Protein AF-A0A0F9FCU8-F1 (afdb_monomer)

Foldseek 3Di:
DFEEEFEDPCTCVVPVVVVLVVLCVCCDPPNNYAYEYFYLADPVRCPVVCVSCPVSHHYFHQNPHASCVRCVVVVHNHPYYHDPPVVRND

Solvent-accessible surface area (backbone atoms only — not comparable to full-atom values): 5011 Å² total; per-residue (Å²): 119,49,31,36,35,34,24,42,80,76,36,35,69,67,44,52,67,62,46,52,52,49,47,53,55,41,47,26,94,88,57,52,27,45,57,36,36,44,30,64,43,39,74,90,73,30,63,63,58,47,67,75,48,52,90,78,44,56,78,43,62,23,29,94,49,41,38,46,57,44,36,42,74,74,73,40,74,68,74,42,79,48,51,79,59,64,86,67,42,90

Sequence (90 aa):
MLTIAIDFDDTFSADPDLWREFVRIATGRRYKHICILVTNRTEEKGNDVRAEVGDLMPIVFAGEFSKRSMAANAGYLVDIWCDDSPELVE

Structure (mmCIF, N/CA/C/O backbone):
data_AF-A0A0F9FCU8-F1
#
_entry.id   AF-A0A0F9FCU8-F1
#
loop_
_atom_site.group_PDB
_atom_site.id
_atom_site.type_symbol
_atom_site.label_atom_id
_atom_site.label_alt_id
_atom_site.label_comp_id
_atom_site.label_asym_id
_atom_site.label_entity_id
_atom_site.label_seq_id
_atom_site.pdbx_PDB_ins_code
_atom_site.Cartn_x
_atom_site.Cartn_y
_atom_site.Cartn_z
_atom_site.occupancy
_ato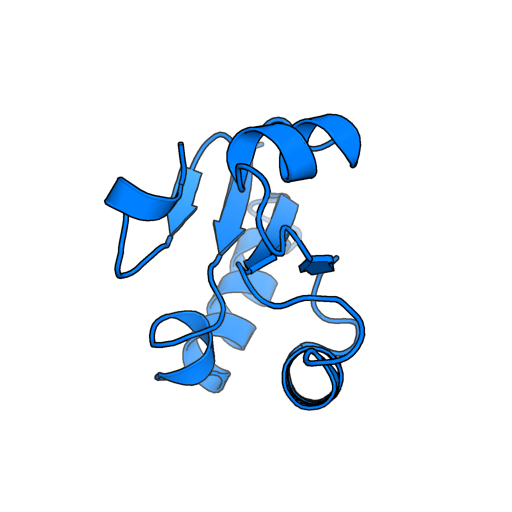m_site.B_iso_or_equiv
_atom_site.auth_seq_id
_atom_site.auth_comp_id
_atom_site.auth_asym_id
_atom_site.auth_atom_id
_atom_site.pdbx_PDB_model_num
ATOM 1 N N . MET A 1 1 ? -4.694 4.245 17.765 1.00 91.19 1 MET A N 1
ATOM 2 C CA . MET A 1 1 ? -4.828 4.536 16.325 1.00 91.19 1 MET A CA 1
ATOM 3 C C . MET A 1 1 ? -3.572 4.004 15.687 1.00 91.19 1 MET A C 1
ATOM 5 O O . MET A 1 1 ? -2.522 4.273 16.249 1.00 91.19 1 MET A O 1
ATOM 9 N N . LEU A 1 2 ? -3.703 3.199 14.638 1.00 98.25 2 LEU A N 1
ATOM 10 C CA . LEU A 1 2 ? -2.575 2.544 13.982 1.00 98.25 2 LEU A CA 1
ATOM 11 C C . LEU A 1 2 ? -2.478 3.036 12.540 1.00 98.25 2 LEU A C 1
ATOM 13 O O . LEU A 1 2 ? -3.516 3.320 11.937 1.00 98.25 2 LEU A O 1
ATOM 17 N N . THR A 1 3 ? -1.264 3.089 12.010 1.00 98.75 3 THR A N 1
ATOM 18 C CA . THR A 1 3 ? -0.981 3.212 10.580 1.00 98.75 3 THR A CA 1
ATOM 19 C C . THR A 1 3 ? -0.700 1.822 10.023 1.00 98.75 3 THR A C 1
ATOM 21 O O . THR A 1 3 ? 0.243 1.153 10.445 1.00 98.75 3 THR A O 1
ATOM 24 N N . ILE A 1 4 ? -1.529 1.388 9.082 1.00 98.81 4 ILE A N 1
ATOM 25 C CA . ILE A 1 4 ? -1.460 0.072 8.452 1.00 98.81 4 ILE A CA 1
ATOM 26 C C . ILE A 1 4 ? -1.062 0.281 6.992 1.00 98.81 4 ILE A C 1
ATOM 28 O O . ILE A 1 4 ? -1.800 0.923 6.242 1.00 98.81 4 ILE A O 1
ATOM 32 N N . ALA A 1 5 ? 0.100 -0.236 6.604 1.00 98.69 5 ALA A N 1
ATOM 33 C CA . ALA A 1 5 ? 0.535 -0.270 5.214 1.00 98.69 5 ALA A CA 1
ATOM 34 C C . ALA A 1 5 ? 0.101 -1.581 4.559 1.00 98.69 5 ALA A C 1
ATOM 36 O O . ALA A 1 5 ? 0.228 -2.645 5.164 1.00 98.69 5 ALA A O 1
ATOM 37 N N . ILE A 1 6 ? -0.404 -1.490 3.333 1.00 98.81 6 ILE A N 1
ATOM 38 C CA . ILE A 1 6 ? -0.866 -2.627 2.535 1.00 98.81 6 ILE A CA 1
ATOM 39 C C . ILE A 1 6 ? -0.074 -2.627 1.225 1.00 98.81 6 ILE A C 1
ATOM 41 O O . ILE A 1 6 ? -0.030 -1.598 0.549 1.00 98.81 6 ILE A O 1
ATOM 45 N N . ASP A 1 7 ? 0.562 -3.742 0.874 1.00 98.69 7 ASP A N 1
ATOM 46 C CA . ASP A 1 7 ? 1.210 -3.894 -0.429 1.00 98.69 7 ASP A CA 1
ATOM 47 C C . ASP A 1 7 ? 0.194 -4.074 -1.567 1.00 98.69 7 ASP A C 1
ATOM 49 O O . ASP A 1 7 ? -0.962 -4.443 -1.346 1.00 98.69 7 ASP A O 1
ATOM 53 N N . PHE A 1 8 ? 0.611 -3.790 -2.802 1.00 98.62 8 PHE A N 1
ATOM 54 C CA . PHE A 1 8 ? -0.230 -3.969 -3.975 1.00 98.62 8 PHE A CA 1
ATOM 55 C C . PHE A 1 8 ? -0.146 -5.356 -4.619 1.00 98.62 8 PHE A C 1
ATOM 57 O O . PHE A 1 8 ? -1.184 -5.990 -4.823 1.00 98.62 8 PHE A O 1
ATOM 64 N N . ASP A 1 9 ? 1.046 -5.784 -5.022 1.00 98.25 9 ASP A N 1
ATOM 65 C CA . ASP A 1 9 ? 1.244 -6.947 -5.890 1.00 98.25 9 ASP A CA 1
ATOM 66 C C . ASP A 1 9 ? 1.047 -8.216 -5.063 1.00 98.25 9 ASP A C 1
ATOM 68 O O . ASP A 1 9 ? 1.611 -8.319 -3.993 1.00 98.25 9 ASP A O 1
ATOM 72 N N . ASP A 1 10 ? 0.174 -9.133 -5.485 1.00 98.19 10 ASP A N 1
ATOM 73 C CA . ASP A 1 10 ? -0.163 -10.372 -4.752 1.00 98.19 10 ASP A CA 1
ATOM 74 C C . ASP A 1 10 ? -0.709 -10.196 -3.308 1.00 98.19 10 ASP A C 1
ATOM 76 O O . ASP A 1 10 ? -1.162 -11.160 -2.688 1.00 98.19 10 ASP A O 1
ATOM 80 N N . THR A 1 11 ? -0.803 -8.958 -2.811 1.00 98.56 11 THR A N 1
ATOM 81 C CA . THR A 1 11 ? -1.491 -8.575 -1.573 1.00 98.56 11 THR A CA 1
ATOM 82 C C . THR A 1 11 ? -2.836 -7.906 -1.872 1.00 98.56 11 THR A C 1
ATOM 84 O O . THR A 1 11 ? -3.867 -8.581 -1.844 1.00 98.56 11 THR A O 1
ATOM 87 N N . PHE A 1 12 ? -2.875 -6.599 -2.182 1.00 98.69 12 PHE A N 1
ATOM 88 C CA . PHE A 1 12 ? -4.133 -5.903 -2.497 1.00 98.69 12 PHE A CA 1
ATOM 89 C C . PHE A 1 12 ? -4.781 -6.471 -3.764 1.00 98.69 12 PHE A C 1
ATOM 91 O O . PHE A 1 12 ? -5.985 -6.714 -3.803 1.00 98.69 12 PHE A O 1
ATOM 98 N N . SER A 1 13 ? -3.969 -6.694 -4.798 1.00 98.44 13 SER A N 1
ATOM 99 C CA . SER A 1 13 ? -4.411 -7.176 -6.109 1.00 98.44 13 SER A CA 1
ATOM 100 C C . SER A 1 13 ? -4.909 -8.626 -6.100 1.00 98.44 13 SER A C 1
ATOM 102 O O . SER A 1 13 ? -5.652 -9.003 -7.006 1.00 98.44 13 SER A O 1
ATOM 104 N N . ALA A 1 14 ? -4.577 -9.417 -5.073 1.00 98.50 14 ALA A N 1
ATOM 105 C CA . ALA A 1 14 ? -5.070 -10.786 -4.936 1.00 98.50 14 ALA A CA 1
ATOM 106 C C . ALA A 1 14 ? -6.574 -10.854 -4.607 1.00 98.50 14 ALA A C 1
ATOM 108 O O . ALA A 1 14 ? -7.250 -11.781 -5.051 1.00 98.50 14 ALA A O 1
ATOM 109 N N . ASP A 1 15 ? -7.103 -9.877 -3.860 1.00 98.50 15 ASP A N 1
ATOM 110 C CA . ASP A 1 15 ? -8.544 -9.728 -3.597 1.00 98.50 15 ASP A CA 1
ATOM 111 C C . ASP A 1 15 ? -8.910 -8.257 -3.286 1.00 98.50 15 ASP A C 1
ATOM 113 O O . ASP A 1 15 ? -9.058 -7.865 -2.120 1.00 98.50 15 ASP A O 1
ATOM 117 N N . PRO A 1 16 ? -9.054 -7.404 -4.317 1.00 98.31 16 PRO A N 1
ATOM 118 C CA . PRO A 1 16 ? -9.296 -5.974 -4.132 1.00 98.31 16 PRO A CA 1
ATOM 119 C C . PRO A 1 16 ? -10.565 -5.643 -3.337 1.00 98.31 16 PRO A C 1
ATOM 121 O O . PRO A 1 16 ? -10.607 -4.645 -2.613 1.00 98.31 16 PRO A O 1
ATOM 124 N N . ASP A 1 17 ? -11.610 -6.464 -3.454 1.00 98.44 17 ASP A N 1
ATOM 125 C CA . ASP A 1 17 ? -12.889 -6.217 -2.786 1.00 98.44 17 ASP A CA 1
ATOM 126 C C . ASP A 1 17 ? -12.801 -6.502 -1.285 1.00 98.44 17 ASP A C 1
ATOM 128 O O . ASP A 1 17 ? -13.289 -5.698 -0.481 1.00 98.44 17 ASP A O 1
ATOM 132 N N . LEU A 1 18 ? -12.098 -7.568 -0.889 1.00 98.56 18 LEU A N 1
ATOM 133 C CA . LEU A 1 18 ? -11.776 -7.822 0.514 1.00 98.56 18 LEU A CA 1
ATOM 134 C C . LEU A 1 18 ? -10.996 -6.653 1.123 1.00 98.56 18 LEU A C 1
ATOM 136 O O . LEU A 1 18 ? -11.349 -6.166 2.203 1.00 98.56 18 LEU A O 1
ATOM 140 N N . TRP A 1 19 ? -9.960 -6.164 0.437 1.00 98.62 19 TRP A N 1
ATOM 141 C CA . TRP A 1 19 ? -9.131 -5.078 0.963 1.00 98.62 19 TRP A CA 1
ATOM 142 C C . TRP A 1 19 ? -9.861 -3.735 1.009 1.00 98.62 19 TRP A C 1
ATOM 144 O O . TRP A 1 19 ? -9.674 -2.969 1.957 1.00 98.62 19 TRP A O 1
ATOM 154 N N . ARG A 1 20 ? -10.762 -3.457 0.059 1.00 98.69 20 ARG A N 1
ATOM 155 C CA . ARG A 1 20 ? -11.670 -2.299 0.130 1.00 98.69 20 ARG A CA 1
ATOM 156 C C . ARG A 1 20 ? -12.529 -2.330 1.384 1.00 98.69 20 ARG A C 1
ATOM 158 O O . ARG A 1 20 ? -12.634 -1.313 2.074 1.00 98.69 20 ARG A O 1
ATOM 165 N N . GLU A 1 21 ? -13.128 -3.475 1.694 1.00 98.69 21 GLU A N 1
ATOM 166 C CA . GLU A 1 21 ? -13.923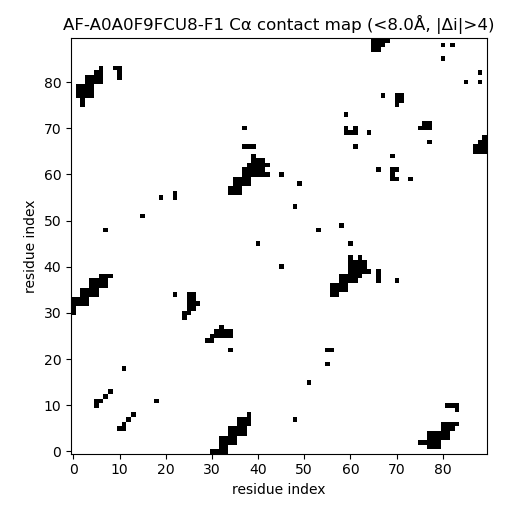 -3.631 2.913 1.00 98.69 21 GLU A CA 1
ATOM 167 C C . GLU A 1 21 ? -13.061 -3.500 4.170 1.00 98.69 21 GLU A C 1
ATOM 169 O O . GLU A 1 21 ? -13.435 -2.783 5.103 1.00 98.69 21 GLU A O 1
ATOM 174 N N . PHE A 1 22 ? -11.862 -4.089 4.173 1.00 98.69 22 PHE A N 1
ATOM 175 C CA . PHE A 1 22 ? -10.908 -3.919 5.265 1.00 98.69 22 PHE A CA 1
ATOM 176 C C . PHE A 1 22 ? -10.589 -2.438 5.520 1.00 98.69 22 PHE A C 1
ATOM 178 O O . PHE A 1 22 ? -10.740 -1.974 6.653 1.00 98.69 22 PHE A O 1
ATOM 185 N N . VAL A 1 23 ? -10.221 -1.670 4.486 1.00 98.69 23 VAL A N 1
ATOM 186 C CA . VAL A 1 23 ? -9.890 -0.241 4.626 1.00 98.69 23 VAL A CA 1
ATOM 187 C C . VAL A 1 23 ? -11.096 0.565 5.107 1.00 98.69 23 VAL A C 1
ATOM 189 O O . VAL A 1 23 ? -10.957 1.386 6.017 1.00 98.69 23 VAL A O 1
ATOM 192 N N . ARG A 1 24 ? -12.299 0.315 4.571 1.00 98.44 24 ARG A N 1
ATOM 193 C CA . ARG A 1 24 ? -13.531 0.994 5.018 1.00 98.44 24 ARG A CA 1
ATOM 194 C C . ARG A 1 24 ? -13.818 0.742 6.495 1.00 98.44 24 ARG A C 1
ATOM 196 O O . ARG A 1 24 ? -14.175 1.670 7.224 1.00 98.44 24 ARG A O 1
ATOM 203 N N . ILE A 1 25 ? -13.653 -0.498 6.952 1.00 98.50 25 ILE A N 1
ATOM 204 C CA . ILE A 1 25 ? -13.865 -0.864 8.354 1.00 98.50 25 ILE A CA 1
ATOM 205 C C . ILE A 1 25 ? -12.780 -0.228 9.229 1.00 98.50 25 ILE A C 1
ATOM 207 O O . ILE A 1 25 ? -13.113 0.460 10.197 1.00 98.50 25 ILE A O 1
ATOM 211 N N . ALA A 1 26 ? -11.504 -0.403 8.881 1.00 98.50 26 ALA A N 1
ATOM 212 C CA . ALA A 1 26 ? -10.361 0.068 9.662 1.00 98.50 26 ALA A CA 1
ATOM 213 C C . ALA A 1 26 ? -10.335 1.599 9.816 1.00 98.50 26 ALA A C 1
ATOM 215 O O . ALA A 1 26 ? -10.100 2.111 10.914 1.00 98.50 26 ALA A O 1
ATOM 216 N N . THR A 1 27 ? -10.631 2.342 8.747 1.00 98.31 27 THR A N 1
ATOM 217 C CA . THR A 1 27 ? -10.658 3.818 8.755 1.00 98.31 27 THR A CA 1
ATOM 218 C C . THR A 1 27 ? -11.994 4.393 9.245 1.00 98.31 27 THR A C 1
ATOM 220 O O . THR A 1 27 ? -12.090 5.574 9.590 1.00 98.31 27 THR A O 1
ATOM 223 N N . GLY A 1 28 ? -13.034 3.559 9.346 1.00 98.06 28 GLY A N 1
ATOM 224 C CA . GLY A 1 28 ? -14.364 3.947 9.799 1.00 98.06 28 GLY A CA 1
ATOM 225 C C . GLY A 1 28 ? -14.408 4.489 11.234 1.00 98.06 28 GLY A C 1
ATOM 226 O O . GLY A 1 28 ? -13.503 4.305 12.050 1.00 98.06 28 GLY A O 1
ATOM 227 N N . ARG A 1 29 ? -15.535 5.128 11.589 1.00 95.75 29 ARG A N 1
ATOM 228 C CA . ARG A 1 29 ? -15.726 5.883 12.852 1.00 95.75 29 ARG A CA 1
ATOM 229 C C . ARG A 1 29 ? -15.396 5.112 14.133 1.00 95.75 29 ARG A C 1
ATOM 231 O O . ARG A 1 29 ? -15.091 5.744 15.144 1.00 95.75 29 ARG A O 1
ATOM 238 N N . ARG A 1 30 ? -15.506 3.781 14.108 1.00 97.25 30 ARG A N 1
ATOM 239 C CA . ARG A 1 30 ? -15.241 2.908 15.257 1.00 97.25 30 ARG A CA 1
ATOM 240 C C . ARG A 1 30 ? -13.746 2.759 15.539 1.00 97.25 30 ARG A C 1
ATOM 242 O O . ARG A 1 30 ? -13.355 2.867 16.695 1.00 97.25 30 ARG A O 1
ATOM 249 N N . TYR A 1 31 ? -12.943 2.502 14.508 1.00 97.69 31 TYR A N 1
ATOM 250 C CA . TYR A 1 31 ? -11.531 2.135 14.657 1.00 97.69 31 TYR A CA 1
ATOM 251 C C . TYR A 1 31 ? -10.590 3.307 14.369 1.00 97.69 31 TYR A C 1
ATOM 253 O O . TYR A 1 31 ? -9.598 3.482 15.083 1.00 97.69 31 TYR A O 1
ATOM 261 N N . LYS A 1 32 ? -10.945 4.154 13.390 1.00 97.69 32 LYS A N 1
ATOM 262 C CA . LYS A 1 32 ? -10.221 5.381 13.025 1.00 97.69 32 LYS A CA 1
ATOM 263 C C . LYS A 1 32 ? -8.728 5.139 12.778 1.00 97.69 32 LYS A C 1
ATOM 265 O O . LYS A 1 32 ? -7.905 5.954 13.177 1.00 97.69 32 LYS A O 1
ATOM 270 N N . HIS A 1 33 ? -8.364 3.979 12.241 1.00 98.62 33 HIS A N 1
ATOM 271 C CA . HIS A 1 33 ? -6.994 3.706 11.819 1.00 98.62 33 HIS A CA 1
ATOM 272 C C . HIS A 1 33 ? -6.683 4.476 10.534 1.00 98.62 33 HIS A C 1
ATOM 274 O O . HIS A 1 33 ? -7.586 4.997 9.879 1.00 98.62 33 HIS A O 1
ATOM 280 N N . ILE A 1 34 ? -5.403 4.562 10.200 1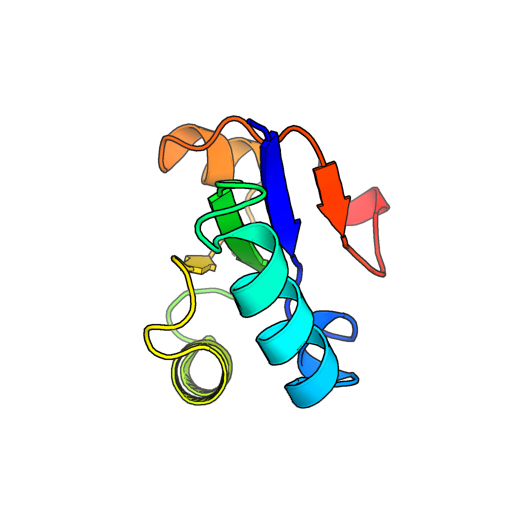.00 98.62 34 ILE A N 1
ATOM 281 C CA . ILE A 1 34 ? -4.918 5.105 8.937 1.00 98.62 34 ILE A CA 1
ATOM 282 C C . ILE A 1 34 ? -4.492 3.909 8.096 1.00 98.62 34 ILE A C 1
ATOM 284 O O . ILE A 1 34 ? -3.719 3.075 8.563 1.00 98.62 34 ILE A O 1
ATOM 288 N N . CYS A 1 35 ? -4.995 3.823 6.871 1.00 98.75 35 CYS A N 1
ATOM 289 C CA . CYS A 1 35 ? -4.517 2.865 5.884 1.00 98.75 35 CYS A CA 1
ATOM 290 C C . CYS A 1 35 ? -3.761 3.629 4.803 1.00 98.75 35 CYS A C 1
ATOM 292 O O . CYS A 1 35 ? -4.202 4.706 4.398 1.00 98.75 35 CYS A O 1
ATOM 294 N N . ILE A 1 36 ? -2.642 3.072 4.358 1.00 98.81 36 ILE A N 1
ATOM 295 C CA . ILE A 1 36 ? -1.894 3.529 3.188 1.00 98.81 36 ILE A CA 1
ATOM 296 C C . ILE A 1 36 ? -1.545 2.316 2.336 1.00 98.81 36 ILE A C 1
ATOM 298 O O . ILE A 1 36 ? -1.350 1.221 2.864 1.00 98.81 36 ILE A O 1
ATOM 302 N N . LEU A 1 37 ? -1.420 2.520 1.032 1.00 98.75 37 LEU A N 1
ATOM 303 C CA . LEU A 1 37 ? -0.836 1.526 0.149 1.00 98.75 37 LEU A CA 1
ATOM 304 C C . LEU A 1 37 ? 0.638 1.860 -0.086 1.00 98.75 37 LEU A C 1
ATOM 306 O O . LEU A 1 37 ? 0.960 3.008 -0.390 1.00 98.75 37 LEU A O 1
ATOM 310 N N . VAL A 1 38 ? 1.528 0.876 0.043 1.00 98.69 38 VAL A N 1
ATOM 311 C CA . VAL A 1 38 ? 2.967 1.043 -0.215 1.00 98.69 38 VAL A CA 1
ATOM 312 C C . VAL A 1 38 ? 3.432 -0.063 -1.148 1.00 98.69 38 VAL A C 1
ATOM 314 O O . VAL A 1 38 ? 3.372 -1.226 -0.780 1.00 98.69 38 VAL A O 1
ATOM 317 N N . THR A 1 39 ? 3.910 0.289 -2.338 1.00 98.50 39 THR A N 1
ATOM 318 C CA . THR A 1 39 ? 4.298 -0.677 -3.381 1.00 98.50 39 THR A CA 1
ATOM 319 C C . THR A 1 39 ? 5.722 -0.423 -3.869 1.00 98.50 39 THR A C 1
ATOM 321 O O . THR A 1 39 ? 6.155 0.726 -3.952 1.00 98.50 39 THR A O 1
ATOM 324 N N . ASN A 1 40 ? 6.438 -1.483 -4.259 1.00 97.69 40 ASN A N 1
ATOM 325 C CA . ASN A 1 40 ? 7.744 -1.380 -4.932 1.00 97.69 40 ASN A CA 1
ATOM 326 C C . ASN A 1 40 ? 7.635 -0.939 -6.403 1.00 97.69 40 ASN A C 1
ATOM 328 O O . ASN A 1 40 ? 8.635 -0.820 -7.111 1.00 97.69 40 ASN A O 1
ATOM 332 N N . ARG A 1 41 ? 6.428 -0.666 -6.904 1.00 97.56 41 ARG A N 1
ATOM 333 C CA . ARG A 1 41 ? 6.259 -0.059 -8.225 1.00 97.56 41 ARG A CA 1
ATOM 334 C C . ARG A 1 41 ? 6.759 1.383 -8.221 1.00 97.56 41 ARG A C 1
ATOM 336 O O . ARG A 1 41 ? 6.664 2.100 -7.226 1.00 97.56 41 ARG A O 1
ATOM 343 N N . THR A 1 42 ? 7.263 1.825 -9.369 1.00 97.69 42 THR A N 1
ATOM 344 C CA . THR A 1 42 ? 7.524 3.245 -9.616 1.00 97.69 42 THR A CA 1
ATOM 345 C C . THR A 1 42 ? 6.223 3.955 -9.975 1.00 97.69 42 THR A C 1
ATOM 347 O O . THR A 1 42 ? 5.281 3.333 -10.473 1.00 97.69 42 THR A O 1
ATOM 350 N N . GLU A 1 43 ? 6.176 5.274 -9.789 1.00 96.38 43 GLU A N 1
ATOM 351 C CA . GLU A 1 43 ? 5.003 6.071 -10.157 1.00 96.38 43 GLU A CA 1
ATOM 352 C C . GLU A 1 43 ? 4.581 5.865 -11.619 1.00 96.38 43 GLU A C 1
ATOM 354 O O . GLU A 1 43 ? 3.389 5.753 -11.905 1.00 96.38 43 GLU A O 1
ATOM 359 N N . GLU A 1 44 ? 5.548 5.772 -12.529 1.00 97.12 44 GLU A N 1
ATOM 360 C CA . GLU A 1 44 ? 5.346 5.585 -13.971 1.00 97.12 44 GLU A CA 1
ATOM 361 C C . GLU A 1 44 ? 4.678 4.242 -14.307 1.00 97.12 44 GLU A C 1
ATOM 363 O O . GLU A 1 44 ? 3.923 4.141 -15.273 1.00 97.12 44 GLU A O 1
ATOM 368 N N . LYS A 1 45 ? 4.931 3.210 -13.492 1.00 96.50 45 LYS A N 1
ATOM 369 C CA . LYS A 1 45 ? 4.396 1.848 -13.654 1.00 96.50 45 LYS A CA 1
ATOM 370 C C . LYS A 1 45 ? 3.185 1.569 -12.754 1.00 96.50 45 LYS A C 1
ATOM 372 O O . LYS A 1 45 ? 2.776 0.423 -12.608 1.00 96.50 45 LYS A O 1
ATOM 377 N N . GLY A 1 46 ? 2.614 2.608 -12.144 1.00 96.88 46 GLY A N 1
ATOM 378 C CA . GLY A 1 46 ? 1.541 2.503 -11.153 1.00 96.88 46 GLY A CA 1
ATOM 379 C C . GLY A 1 46 ? 0.140 2.849 -11.658 1.00 96.88 46 GLY A C 1
ATOM 380 O O . GLY A 1 46 ? -0.688 3.294 -10.865 1.00 96.88 46 GLY A O 1
ATOM 381 N N . ASN A 1 47 ? -0.126 2.796 -12.965 1.00 97.94 47 ASN A N 1
ATOM 382 C CA . ASN A 1 47 ? -1.424 3.230 -13.507 1.00 97.94 47 ASN A CA 1
ATOM 383 C C . ASN A 1 47 ? -2.583 2.342 -13.039 1.00 97.94 47 ASN A C 1
ATOM 385 O O . ASN A 1 47 ? -3.641 2.852 -12.685 1.00 97.94 47 ASN A O 1
ATOM 389 N N . ASP A 1 48 ? -2.368 1.033 -12.998 1.00 97.19 48 ASP A N 1
ATOM 390 C CA . ASP A 1 48 ? -3.301 0.054 -12.443 1.00 97.19 48 ASP A CA 1
ATOM 391 C C . ASP A 1 48 ? -3.451 0.200 -10.924 1.00 97.19 48 ASP A C 1
ATOM 393 O O . ASP A 1 48 ? -4.575 0.195 -10.437 1.00 97.19 48 ASP A O 1
ATOM 397 N N . VAL A 1 49 ? -2.360 0.455 -10.192 1.00 98.25 49 VAL A N 1
ATOM 398 C CA . VAL A 1 49 ? -2.412 0.774 -8.754 1.00 98.25 49 VAL A CA 1
ATOM 399 C C . 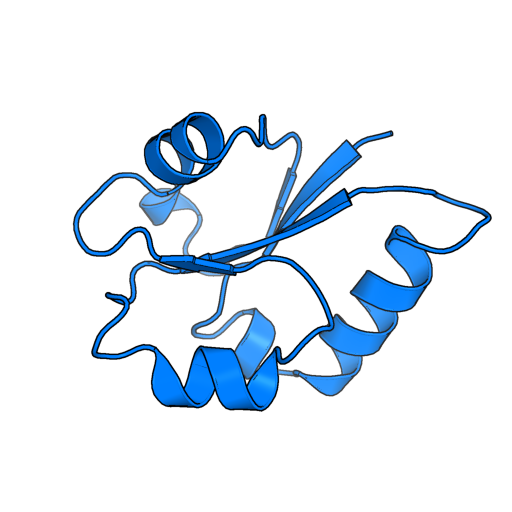VAL A 1 49 ? -3.352 1.953 -8.509 1.00 98.25 49 VAL A C 1
ATOM 401 O O . VAL A 1 49 ? -4.250 1.881 -7.677 1.00 98.25 49 VAL A O 1
ATOM 404 N N . ARG A 1 50 ? -3.193 3.041 -9.273 1.00 98.38 50 ARG A N 1
ATOM 405 C CA . ARG A 1 50 ? -4.058 4.224 -9.154 1.00 98.38 50 ARG A CA 1
ATOM 406 C C . ARG A 1 50 ? -5.498 3.936 -9.559 1.00 98.38 50 ARG A C 1
ATOM 408 O O . ARG A 1 50 ? -6.402 4.442 -8.907 1.00 98.38 50 ARG A O 1
ATOM 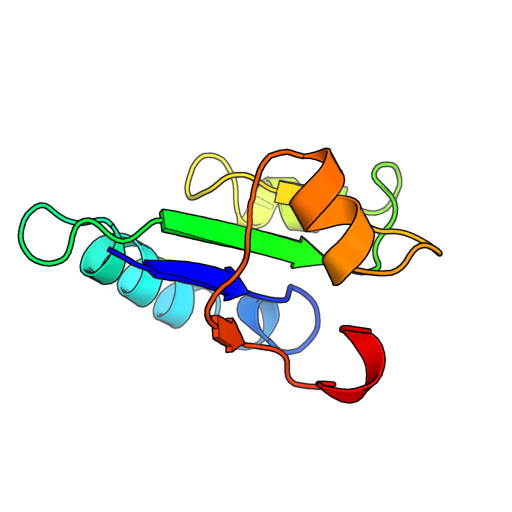415 N N . ALA A 1 51 ? -5.714 3.157 -10.616 1.00 97.69 51 ALA A N 1
ATOM 416 C CA . ALA A 1 51 ? -7.055 2.808 -11.073 1.00 97.69 51 ALA A CA 1
ATOM 417 C C . ALA A 1 51 ? -7.806 1.950 -10.045 1.00 97.69 51 ALA A C 1
ATOM 419 O O . ALA A 1 51 ? -8.982 2.196 -9.785 1.00 97.69 51 ALA A O 1
ATOM 420 N N . GLU A 1 52 ? -7.123 0.978 -9.444 1.00 97.31 52 GLU A N 1
ATOM 421 C CA . GLU A 1 52 ? -7.729 0.029 -8.515 1.00 97.31 52 GLU A CA 1
ATOM 422 C C . GLU A 1 52 ? -7.929 0.643 -7.116 1.00 97.31 52 GLU A C 1
ATOM 424 O O . GLU A 1 52 ? -8.977 0.452 -6.491 1.00 97.31 52 GLU A O 1
ATOM 429 N N . VAL A 1 53 ? -6.948 1.410 -6.626 1.00 97.62 53 VAL A N 1
ATOM 430 C CA . VAL A 1 53 ? -6.999 2.049 -5.300 1.00 97.62 53 VAL A CA 1
ATOM 431 C C . VAL A 1 53 ? -7.837 3.329 -5.329 1.00 97.62 53 VAL A C 1
ATOM 433 O O . VAL A 1 53 ? -8.624 3.565 -4.412 1.00 97.62 53 VAL A O 1
ATOM 436 N N . GLY A 1 54 ? -7.711 4.150 -6.375 1.00 95.81 54 GLY A N 1
ATOM 437 C CA . GLY A 1 54 ? -8.402 5.436 -6.487 1.00 95.81 54 GLY A CA 1
ATOM 438 C C . GLY A 1 54 ? -8.215 6.312 -5.244 1.00 95.81 54 GLY A C 1
ATOM 439 O O . GLY A 1 54 ? -7.106 6.459 -4.735 1.00 95.81 54 GLY A O 1
ATOM 440 N N . ASP A 1 55 ? -9.322 6.848 -4.725 1.00 96.94 55 ASP A N 1
ATOM 441 C CA . ASP A 1 55 ? -9.348 7.691 -3.520 1.00 96.94 55 ASP A CA 1
ATOM 442 C C . ASP A 1 55 ? -9.532 6.892 -2.212 1.00 96.94 55 ASP A C 1
ATOM 444 O O . ASP A 1 55 ? -9.824 7.468 -1.162 1.00 96.94 55 ASP A O 1
ATOM 448 N N . LEU A 1 56 ? -9.414 5.558 -2.248 1.00 98.25 56 LEU A N 1
ATOM 449 C CA . LEU A 1 56 ? -9.646 4.698 -1.080 1.00 98.25 56 LEU A CA 1
ATOM 450 C C . LEU A 1 56 ? -8.669 4.996 0.065 1.00 98.25 56 LEU A C 1
ATOM 452 O O . LEU A 1 56 ? -9.062 4.997 1.232 1.00 98.25 56 LEU A O 1
ATOM 456 N N . MET A 1 57 ? -7.397 5.205 -0.274 1.00 98.50 57 MET A N 1
ATOM 457 C CA . MET A 1 57 ? -6.313 5.510 0.657 1.00 98.50 57 MET A CA 1
ATOM 458 C C . MET A 1 57 ? -5.123 6.144 -0.080 1.00 98.50 57 MET A C 1
ATOM 460 O O . MET A 1 57 ? -5.001 5.972 -1.293 1.00 98.50 57 MET A O 1
ATOM 464 N N . PRO A 1 58 ? -4.219 6.847 0.626 1.00 98.62 58 PRO A N 1
ATOM 465 C CA . PRO A 1 58 ? -2.979 7.348 0.042 1.00 98.62 58 PRO A CA 1
ATOM 466 C C . PRO A 1 58 ? -2.106 6.224 -0.527 1.00 98.62 58 PRO A C 1
ATOM 468 O O . PRO A 1 58 ? -2.035 5.137 0.047 1.00 98.62 58 PRO A O 1
ATOM 471 N N . ILE A 1 59 ? -1.398 6.520 -1.617 1.00 98.75 59 ILE A N 1
ATOM 472 C CA . ILE A 1 59 ? -0.480 5.595 -2.290 1.00 98.75 59 ILE A CA 1
ATOM 473 C C . ILE A 1 59 ? 0.948 6.125 -2.155 1.00 98.75 59 ILE A C 1
ATOM 475 O O . ILE A 1 59 ? 1.213 7.288 -2.457 1.00 98.75 59 ILE A O 1
ATOM 479 N N . VAL A 1 60 ? 1.868 5.257 -1.746 1.00 98.62 60 VAL A N 1
ATOM 480 C CA . VAL A 1 60 ? 3.309 5.506 -1.702 1.00 98.62 60 VAL A CA 1
ATOM 481 C C . VAL A 1 60 ? 3.992 4.563 -2.690 1.00 98.62 60 VAL A C 1
ATOM 483 O O . VAL A 1 60 ? 3.986 3.344 -2.517 1.00 98.62 60 VAL A O 1
ATOM 486 N N . PHE A 1 61 ? 4.596 5.136 -3.729 1.00 98.44 61 PHE A N 1
ATOM 487 C CA . PHE A 1 61 ? 5.414 4.406 -4.696 1.00 98.44 61 PHE A CA 1
ATOM 488 C C . PHE A 1 61 ? 6.865 4.397 -4.215 1.00 98.44 61 PHE A C 1
ATOM 490 O O . PHE A 1 61 ? 7.556 5.412 -4.294 1.00 98.44 61 PHE A O 1
ATOM 497 N N . ALA A 1 62 ? 7.315 3.263 -3.680 1.00 97.69 62 ALA A N 1
ATOM 498 C CA . ALA A 1 62 ? 8.668 3.115 -3.162 1.00 97.69 62 ALA A CA 1
ATOM 499 C C . ALA A 1 62 ? 9.701 2.907 -4.282 1.00 97.69 62 ALA A C 1
ATOM 501 O O . ALA A 1 62 ? 10.845 3.342 -4.153 1.00 97.69 62 ALA A O 1
ATOM 502 N N . GLY A 1 63 ? 9.297 2.313 -5.411 1.00 96.12 63 GLY A N 1
ATOM 503 C CA . GLY A 1 63 ? 10.209 2.011 -6.513 1.00 96.12 63 GLY A CA 1
ATOM 504 C C . GLY A 1 63 ? 11.366 1.118 -6.058 1.00 96.12 63 GLY A C 1
ATOM 505 O O . GLY A 1 63 ? 11.154 0.039 -5.519 1.00 96.12 63 GLY A O 1
ATOM 506 N N . GLU A 1 64 ? 12.598 1.584 -6.270 1.00 94.94 64 GLU A N 1
ATOM 507 C CA . GLU A 1 64 ? 13.823 0.881 -5.852 1.00 94.94 64 GLU A CA 1
ATOM 508 C C . GLU A 1 64 ? 14.241 1.192 -4.404 1.00 94.94 64 GLU A C 1
ATOM 510 O O . GLU A 1 64 ? 15.235 0.657 -3.912 1.00 94.94 64 GLU A O 1
ATOM 515 N N . PHE A 1 65 ? 13.519 2.082 -3.720 1.00 96.25 65 PHE A N 1
ATOM 516 C CA . PHE A 1 65 ? 13.801 2.430 -2.336 1.00 96.25 65 PHE A CA 1
ATOM 517 C C . PHE A 1 65 ? 13.059 1.506 -1.371 1.00 96.25 65 PHE A C 1
ATOM 519 O O . PHE A 1 65 ? 12.014 0.940 -1.672 1.00 96.25 65 PHE A O 1
ATOM 526 N N . SER A 1 66 ? 13.586 1.444 -0.154 1.00 96.19 66 SER A N 1
ATOM 527 C CA . SER A 1 66 ? 12.927 0.870 1.017 1.00 96.19 66 SER A CA 1
ATOM 528 C C . SER A 1 66 ? 11.480 1.371 1.166 1.00 96.19 66 SER A C 1
ATOM 530 O O . SER A 1 66 ? 11.237 2.586 1.238 1.00 96.19 66 SER A O 1
ATOM 532 N N . LYS A 1 67 ? 10.518 0.442 1.283 1.00 97.69 67 LYS A N 1
ATOM 533 C CA . LYS A 1 67 ? 9.108 0.777 1.547 1.00 97.69 67 LYS A CA 1
ATOM 534 C C . LYS A 1 67 ? 8.972 1.544 2.856 1.00 97.69 67 LYS A C 1
ATOM 536 O O . LYS A 1 67 ? 8.277 2.561 2.906 1.00 97.69 67 LYS A O 1
ATOM 541 N N . ARG A 1 68 ? 9.671 1.106 3.907 1.00 97.88 68 ARG A N 1
ATOM 542 C CA . ARG A 1 68 ? 9.662 1.772 5.215 1.00 97.88 68 ARG A CA 1
ATOM 543 C C . ARG A 1 68 ? 10.168 3.205 5.142 1.00 97.88 68 ARG A C 1
ATOM 545 O O . ARG A 1 68 ? 9.535 4.102 5.698 1.00 97.88 68 ARG A O 1
ATOM 552 N N . SER A 1 69 ? 11.283 3.429 4.454 1.00 97.75 69 SER A N 1
ATOM 553 C CA . SER A 1 69 ? 11.886 4.754 4.316 1.00 97.75 69 SER A CA 1
ATOM 554 C C . SER A 1 69 ? 10.983 5.680 3.511 1.00 97.75 69 SER A C 1
ATOM 556 O O . SER A 1 69 ? 10.778 6.827 3.900 1.00 97.75 69 SER A O 1
ATOM 558 N N . MET A 1 70 ? 10.384 5.187 2.425 1.00 98.31 70 MET A N 1
ATOM 559 C CA . MET A 1 70 ? 9.485 5.992 1.599 1.00 98.31 70 MET A CA 1
ATOM 560 C C . MET A 1 70 ? 8.162 6.306 2.298 1.00 98.31 70 MET A C 1
ATOM 562 O O . MET A 1 70 ? 7.694 7.441 2.215 1.00 98.31 70 MET A O 1
ATOM 566 N N . ALA A 1 71 ? 7.601 5.363 3.060 1.00 98.44 71 ALA A N 1
ATOM 567 C CA . ALA A 1 71 ? 6.440 5.629 3.906 1.00 98.44 71 ALA A CA 1
ATOM 568 C C . ALA A 1 71 ? 6.752 6.701 4.967 1.00 98.44 71 ALA A C 1
ATOM 570 O O . ALA A 1 71 ? 5.996 7.664 5.106 1.00 98.44 71 ALA A O 1
ATOM 571 N N . ALA A 1 72 ? 7.902 6.597 5.645 1.00 98.31 72 ALA A N 1
ATOM 572 C CA . ALA A 1 72 ? 8.340 7.587 6.628 1.00 98.31 72 ALA A CA 1
ATOM 573 C C . ALA A 1 72 ? 8.566 8.973 5.999 1.00 98.31 72 ALA A C 1
ATOM 575 O O . ALA A 1 72 ? 8.108 9.975 6.549 1.00 98.31 72 ALA A O 1
ATOM 576 N N . ASN A 1 73 ? 9.198 9.037 4.822 1.00 98.12 73 ASN A N 1
ATOM 577 C CA . ASN A 1 73 ? 9.398 10.279 4.066 1.00 98.12 73 ASN A CA 1
ATOM 578 C C . ASN A 1 73 ? 8.072 10.919 3.629 1.00 98.12 73 ASN A C 1
ATOM 580 O O . ASN A 1 73 ? 7.962 12.143 3.597 1.00 98.12 73 ASN A O 1
ATOM 584 N N . ALA A 1 74 ? 7.055 10.105 3.340 1.00 97.94 74 ALA A N 1
ATOM 585 C CA . ALA A 1 74 ? 5.696 10.559 3.053 1.00 97.94 74 ALA A CA 1
ATOM 586 C C . ALA A 1 74 ? 4.902 10.965 4.315 1.00 97.94 74 ALA A C 1
ATOM 588 O O . ALA A 1 74 ? 3.742 11.361 4.210 1.00 97.94 74 ALA A O 1
ATOM 589 N N . GLY A 1 75 ? 5.514 10.900 5.504 1.00 98.25 75 GLY A N 1
ATOM 590 C CA . GLY A 1 75 ? 4.912 11.306 6.776 1.00 98.25 75 GLY A CA 1
ATOM 591 C C . GLY A 1 75 ? 4.178 10.190 7.520 1.00 98.25 75 GLY A C 1
ATOM 592 O O . GLY A 1 75 ? 3.492 10.468 8.505 1.00 98.25 75 GLY A O 1
ATOM 593 N N . TYR A 1 76 ? 4.322 8.936 7.087 1.00 98.25 76 TYR A N 1
ATOM 594 C CA . TYR A 1 76 ? 3.657 7.787 7.692 1.00 98.25 76 TYR A CA 1
ATOM 595 C C . TYR A 1 76 ? 4.641 6.921 8.480 1.00 98.25 76 TYR A C 1
ATOM 597 O O . TYR A 1 76 ? 5.480 6.218 7.920 1.00 98.25 76 TYR A O 1
ATOM 605 N N . LEU A 1 77 ? 4.497 6.921 9.806 1.00 97.62 77 LEU A N 1
ATOM 606 C CA . LEU A 1 77 ? 5.144 5.935 10.670 1.00 97.62 77 LEU A CA 1
ATOM 607 C C . LEU A 1 77 ? 4.242 4.703 10.745 1.00 97.62 77 LEU A C 1
ATOM 609 O O . LEU A 1 77 ? 3.195 4.739 11.390 1.00 97.62 77 LEU A O 1
ATOM 6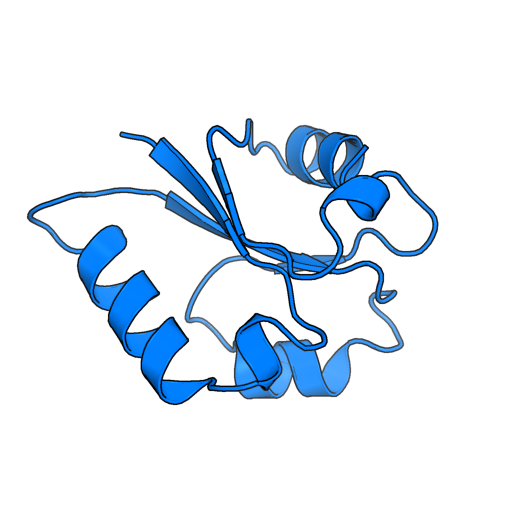13 N N . VAL A 1 78 ? 4.622 3.650 10.023 1.00 98.38 78 VAL A N 1
ATOM 614 C CA . VAL A 1 78 ? 3.815 2.433 9.876 1.00 98.38 78 VAL A CA 1
ATOM 615 C C . VAL A 1 78 ? 3.971 1.521 11.092 1.00 98.38 78 VAL A C 1
ATOM 617 O O . VAL A 1 78 ? 5.086 1.109 11.418 1.00 98.38 78 VAL A O 1
ATOM 620 N N . ASP A 1 79 ? 2.846 1.163 11.713 1.00 98.62 79 ASP A N 1
ATOM 621 C CA . ASP A 1 79 ? 2.778 0.239 12.850 1.00 98.62 79 ASP A CA 1
ATOM 622 C C . ASP A 1 79 ? 2.644 -1.223 12.395 1.00 98.62 79 ASP A C 1
ATOM 624 O O . ASP A 1 79 ? 3.213 -2.124 13.011 1.00 98.62 79 ASP A O 1
ATOM 628 N N . ILE A 1 80 ? 1.875 -1.467 11.326 1.00 98.44 80 ILE A N 1
ATOM 629 C CA . ILE A 1 80 ? 1.565 -2.804 10.799 1.00 98.44 80 ILE A CA 1
ATOM 630 C C . ILE A 1 80 ? 1.777 -2.820 9.287 1.00 98.44 80 ILE A C 1
ATOM 632 O O . ILE A 1 80 ? 1.298 -1.931 8.587 1.00 98.44 80 ILE A O 1
ATOM 636 N N . TRP A 1 81 ? 2.440 -3.866 8.796 1.00 98.50 81 TRP A N 1
ATOM 637 C CA . TRP A 1 81 ? 2.620 -4.142 7.373 1.00 98.50 81 TRP A CA 1
ATOM 638 C C . TRP A 1 81 ? 1.816 -5.383 6.980 1.00 98.50 81 TRP A C 1
ATOM 640 O O . TRP A 1 81 ? 1.945 -6.431 7.613 1.00 98.50 81 TRP A O 1
ATOM 650 N N . CYS A 1 82 ? 0.987 -5.248 5.951 1.00 98.44 82 CYS A N 1
ATOM 651 C CA . CYS A 1 82 ? 0.340 -6.343 5.242 1.00 98.44 82 CYS A CA 1
ATOM 652 C C . CYS A 1 82 ? 1.025 -6.469 3.883 1.00 98.44 82 CYS A C 1
ATOM 654 O O . CYS A 1 82 ? 0.831 -5.613 3.025 1.00 98.44 82 CYS A O 1
ATOM 656 N N . ASP A 1 83 ? 1.858 -7.490 3.734 1.00 98.25 83 ASP A N 1
ATOM 657 C CA . ASP A 1 83 ? 2.725 -7.702 2.577 1.00 98.25 83 ASP A CA 1
ATOM 658 C C . ASP A 1 83 ? 2.934 -9.216 2.440 1.00 98.25 83 ASP A C 1
ATOM 660 O O . ASP A 1 83 ? 3.224 -9.885 3.438 1.00 98.25 83 ASP A O 1
ATOM 664 N N . ASP A 1 84 ? 2.717 -9.766 1.251 1.00 97.94 84 ASP A N 1
ATOM 665 C CA . ASP A 1 84 ? 2.954 -11.178 0.930 1.00 97.94 84 ASP A CA 1
ATOM 666 C C . ASP A 1 84 ? 4.453 -11.504 0.902 1.00 97.94 84 ASP A C 1
ATOM 668 O O . ASP A 1 84 ? 4.833 -12.647 1.168 1.00 97.94 84 ASP A O 1
ATOM 672 N N . SER A 1 85 ? 5.287 -10.485 0.670 1.00 96.50 85 SER A N 1
ATOM 673 C CA . SER A 1 85 ? 6.744 -10.552 0.617 1.00 96.50 85 SER A CA 1
ATOM 6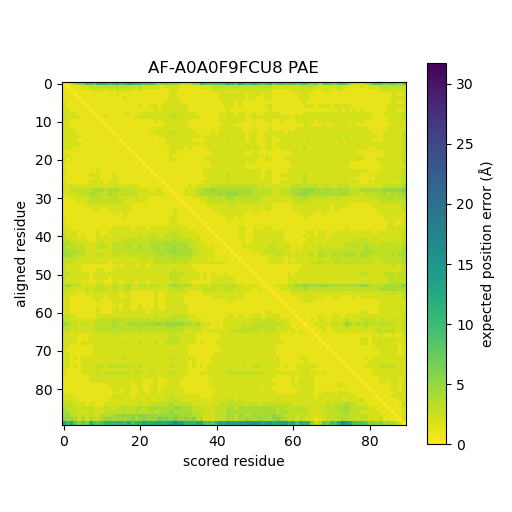74 C C . SER A 1 85 ? 7.354 -9.679 1.731 1.00 96.50 85 SER A C 1
ATOM 676 O O . SER A 1 85 ? 8.001 -8.660 1.457 1.00 96.50 85 SER A O 1
ATOM 678 N N . PRO A 1 86 ? 7.158 -10.028 3.022 1.00 94.19 86 PRO A N 1
ATOM 679 C CA . PRO A 1 86 ? 7.543 -9.189 4.162 1.00 94.19 86 PRO A CA 1
ATOM 680 C C . PRO A 1 86 ? 9.041 -8.848 4.223 1.00 94.19 86 PRO A C 1
ATOM 682 O O . PRO A 1 86 ? 9.421 -7.842 4.822 1.00 94.19 86 PRO A O 1
ATOM 685 N N . GLU A 1 87 ? 9.902 -9.647 3.598 1.00 94.06 87 GLU A N 1
ATOM 686 C CA . GLU A 1 87 ? 11.330 -9.376 3.427 1.00 94.06 87 GLU A CA 1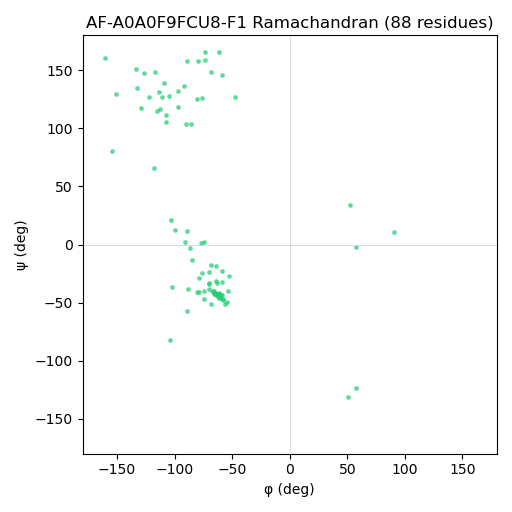
ATOM 687 C C . GLU A 1 87 ? 11.634 -8.142 2.560 1.00 94.06 87 GLU A C 1
ATOM 689 O O . GLU A 1 87 ? 12.734 -7.602 2.644 1.00 94.06 87 GLU A O 1
ATOM 694 N N . LEU A 1 88 ? 10.680 -7.663 1.754 1.00 91.50 88 LEU A N 1
ATOM 695 C CA . LEU A 1 88 ? 10.838 -6.494 0.880 1.00 91.50 88 LEU A CA 1
ATOM 696 C C . LEU A 1 88 ? 10.421 -5.171 1.540 1.00 91.50 88 LEU A C 1
ATOM 698 O O . LEU A 1 88 ? 10.449 -4.119 0.898 1.00 91.50 88 LEU A O 1
ATOM 702 N N . VAL A 1 89 ? 10.011 -5.205 2.809 1.00 92.31 89 VAL A N 1
ATOM 703 C CA . VAL A 1 89 ? 9.526 -4.024 3.536 1.00 92.31 89 VAL A CA 1
ATOM 704 C C . VAL A 1 89 ? 10.658 -3.084 3.978 1.00 92.31 89 VAL 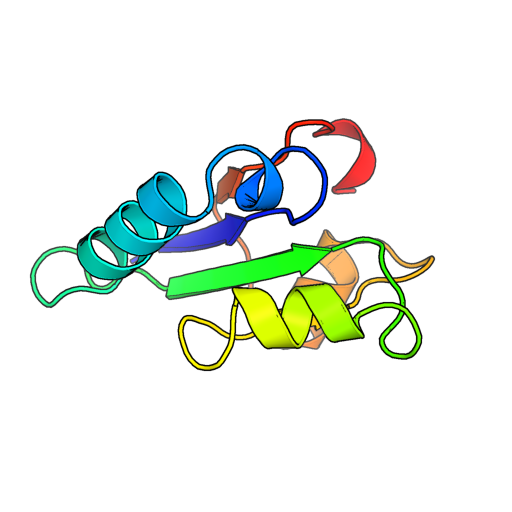A C 1
ATOM 706 O O . VAL A 1 89 ? 10.380 -1.902 4.197 1.00 92.31 89 VAL A O 1
ATOM 709 N N . GLU A 1 90 ? 11.884 -3.608 4.131 1.00 80.19 90 GLU A N 1
ATOM 710 C CA . GLU A 1 90 ? 12.986 -3.076 4.967 1.00 80.19 90 GLU A CA 1
ATOM 711 C C . GLU A 1 90 ? 12.991 -1.575 5.198 1.00 80.19 90 GLU A C 1
ATOM 713 O O . GLU A 1 90 ? 13.106 -0.830 4.208 1.00 80.19 90 GLU A O 1
#

Organism: NCBI:txid412755

Nearest PDB structures (foldseek):
  6lfl-assembly1_A  TM=4.557E-01  e=3.240E-01  Homo sapiens
  3drn-assembly2_B  TM=5.548E-01  e=3.243E+00  Saccharolobus solfataricus
  6vle-assembly1_B  TM=4.415E-01  e=3.031E+00  Homo sapiens
  1zkd-assembly1_A  TM=3.605E-01  e=2.832E+00  Rhodopseudomonas palustris CGA009
  5enz-assembly1_B  TM=4.990E-01  e=8.375E+00  Staphylococcus aureus

Radius of gyration: 12.04 Å; Cα contacts (8 Å, |Δi|>4): 150; chains: 1; bounding box: 30×22×30 Å

Secondary structure (DSSP, 8-state):
--EEEE-IIIIITT-HHHHHHHHHHHHSTTT--EEEEEESS-GGG-HHHHHHHTTSS-EEE-TTS-HHHHHHHTT---SEEE-SSGGG--

Mean predicted aligned error: 1.99 Å

pLDDT: mean 97.51, std 2.37, range [80.19, 98.81]